Protein AF-A0A820GQ64-F1 (afdb_monomer_lite)

Organism: NCBI:txid433720

Foldseek 3Di:
DQALCRVCVVVLVVLVVPVVFPLLSVLLVQQLVVCRVVVDDDPFLSVLSSLVCVVPDDGDDDPLVVQLSVQLVVVLVVVDPDDRDSVSRGDDPVSSVVSNVVSCVVVVNPNPDCSCVSNCVSVVSD

pLDDT: mean 82.07, std 11.3, range [52.88, 95.44]

Radius of gyration: 14.84 Å; chains: 1; bounding box: 33×30×39 Å

Structure (mmCIF, N/CA/C/O backbone):
data_AF-A0A820GQ64-F1
#
_entry.id   AF-A0A820GQ64-F1
#
loop_
_atom_site.group_PDB
_atom_site.id
_atom_site.type_symbol
_atom_site.label_atom_id
_atom_site.label_alt_id
_atom_site.label_comp_id
_atom_site.label_asym_id
_atom_site.label_entity_id
_atom_site.label_seq_id
_atom_site.pdbx_PDB_ins_code
_atom_site.Cartn_x
_atom_site.Cartn_y
_atom_site.Cartn_z
_atom_site.occupancy
_atom_site.B_iso_or_equiv
_atom_site.auth_seq_id
_atom_site.auth_comp_id
_atom_site.auth_asym_id
_atom_site.auth_atom_id
_atom_site.pdbx_PDB_model_num
ATOM 1 N N . MET A 1 1 ? 14.503 -17.617 -16.365 1.00 55.34 1 MET A N 1
ATOM 2 C CA . MET A 1 1 ? 13.326 -16.792 -16.022 1.00 55.34 1 MET A CA 1
ATOM 3 C C . MET A 1 1 ? 13.846 -15.590 -15.247 1.00 55.34 1 MET A C 1
ATOM 5 O O . MET A 1 1 ? 14.625 -15.799 -14.327 1.00 55.34 1 MET A O 1
ATOM 9 N N . VAL A 1 2 ? 13.554 -14.362 -15.678 1.00 59.88 2 VAL A N 1
ATOM 10 C CA . VAL A 1 2 ? 14.014 -13.142 -14.984 1.00 59.88 2 VAL A CA 1
ATOM 11 C C . VAL A 1 2 ? 13.094 -12.910 -13.783 1.00 59.88 2 VAL A C 1
ATOM 13 O O . VAL A 1 2 ? 11.879 -12.998 -13.944 1.00 59.88 2 VAL A O 1
ATOM 16 N N . SER A 1 3 ? 13.644 -12.661 -12.591 1.00 66.50 3 SER A N 1
ATOM 17 C CA . SER A 1 3 ? 12.834 -12.419 -11.388 1.00 66.50 3 SER A CA 1
ATOM 18 C C . SER A 1 3 ? 12.029 -11.118 -11.511 1.00 66.50 3 SER A C 1
ATOM 20 O O . SER A 1 3 ? 12.460 -10.183 -12.190 1.00 66.50 3 SER A O 1
ATOM 22 N N . ILE A 1 4 ? 10.881 -11.023 -10.828 1.00 62.47 4 ILE A N 1
ATOM 23 C CA . ILE A 1 4 ? 10.076 -9.785 -10.785 1.00 62.47 4 ILE A CA 1
ATOM 24 C C . ILE A 1 4 ? 10.938 -8.617 -10.287 1.00 62.47 4 ILE A C 1
ATOM 26 O O . ILE A 1 4 ? 10.907 -7.549 -10.882 1.00 62.47 4 ILE A O 1
ATOM 30 N N . HIS A 1 5 ? 11.814 -8.836 -9.299 1.00 60.91 5 HIS A N 1
ATOM 31 C CA . HIS A 1 5 ? 12.754 -7.810 -8.834 1.00 60.91 5 HIS A CA 1
ATOM 32 C C . HIS A 1 5 ? 13.649 -7.277 -9.965 1.00 60.91 5 HIS A C 1
ATOM 34 O O . HIS A 1 5 ? 13.846 -6.070 -10.081 1.00 60.91 5 HIS A O 1
ATOM 40 N N . ALA A 1 6 ? 14.189 -8.154 -10.815 1.00 66.88 6 ALA A N 1
ATOM 41 C CA . ALA A 1 6 ? 15.023 -7.741 -11.940 1.00 66.88 6 ALA A CA 1
ATOM 42 C C . ALA A 1 6 ? 14.213 -7.013 -13.030 1.00 66.88 6 ALA A C 1
ATOM 44 O O . ALA A 1 6 ? 14.703 -6.032 -13.577 1.00 66.88 6 ALA A O 1
ATOM 45 N N . ARG A 1 7 ? 12.958 -7.419 -13.291 1.00 65.88 7 ARG A N 1
ATOM 46 C CA . ARG A 1 7 ? 12.037 -6.703 -14.204 1.00 65.88 7 ARG A CA 1
ATOM 47 C C . ARG A 1 7 ? 11.644 -5.325 -13.667 1.00 65.88 7 ARG A C 1
ATOM 49 O O . ARG A 1 7 ? 11.519 -4.377 -14.435 1.00 65.88 7 ARG A O 1
ATOM 56 N N . CYS A 1 8 ? 11.445 -5.216 -12.357 1.00 66.69 8 CYS A N 1
ATOM 57 C CA . CYS A 1 8 ? 11.041 -3.975 -11.715 1.00 66.69 8 CYS A CA 1
ATOM 58 C C . CYS A 1 8 ? 12.203 -2.993 -11.533 1.00 66.69 8 CYS A C 1
ATOM 60 O O . CYS A 1 8 ? 11.938 -1.803 -11.422 1.00 66.69 8 CYS A O 1
ATOM 62 N N . ASN A 1 9 ? 13.463 -3.442 -11.507 1.00 71.50 9 ASN A N 1
ATOM 63 C CA . ASN A 1 9 ? 14.600 -2.595 -11.130 1.00 71.50 9 ASN A CA 1
ATOM 64 C C . ASN A 1 9 ? 14.757 -1.359 -12.037 1.00 71.50 9 ASN A C 1
ATOM 66 O O . ASN A 1 9 ? 14.848 -0.235 -11.547 1.00 71.50 9 ASN A O 1
ATOM 70 N N . ASP A 1 10 ? 14.689 -1.546 -13.356 1.00 72.50 10 ASP A N 1
ATOM 71 C CA . ASP A 1 10 ? 14.809 -0.436 -14.312 1.00 72.50 10 ASP A CA 1
ATOM 72 C C . ASP A 1 10 ? 13.556 0.455 -14.318 1.00 72.50 10 ASP A C 1
ATOM 74 O O . ASP A 1 10 ? 13.642 1.677 -14.461 1.00 72.50 10 ASP A O 1
ATOM 78 N N . VAL A 1 11 ? 12.381 -0.139 -14.084 1.00 74.50 11 VAL A N 1
ATOM 79 C CA . VAL A 1 11 ? 11.110 0.594 -13.971 1.00 74.50 11 VAL A CA 1
ATOM 80 C C . VAL A 1 11 ? 11.080 1.444 -12.700 1.00 74.50 11 VAL A C 1
ATOM 82 O O . VAL A 1 11 ? 10.616 2.581 -12.744 1.00 74.50 11 VAL A O 1
ATOM 85 N N . PHE A 1 12 ? 11.631 0.950 -11.588 1.00 75.44 12 PHE A N 1
ATOM 86 C CA . PHE A 1 12 ? 11.798 1.709 -10.350 1.00 75.44 12 PHE A CA 1
ATOM 87 C C . PHE A 1 12 ? 12.709 2.914 -10.546 1.00 75.44 12 PHE A C 1
ATOM 89 O O . PHE A 1 12 ? 12.382 3.983 -10.043 1.00 75.44 12 PHE A O 1
ATOM 96 N N . ILE A 1 13 ? 13.811 2.773 -11.289 1.00 72.62 13 ILE A N 1
ATOM 97 C CA . ILE A 1 13 ? 14.711 3.893 -11.597 1.00 72.62 13 ILE A CA 1
ATOM 98 C C . ILE A 1 13 ? 13.975 4.949 -12.429 1.00 72.62 13 ILE A C 1
ATOM 100 O O . ILE A 1 13 ? 13.966 6.122 -12.058 1.00 72.62 13 ILE A O 1
ATOM 104 N N . GLY A 1 14 ? 13.306 4.541 -13.513 1.00 74.19 14 GLY A N 1
ATOM 105 C CA . GLY A 1 14 ? 12.528 5.460 -14.349 1.00 74.19 14 GLY A CA 1
ATOM 106 C C . GLY A 1 14 ? 11.412 6.159 -13.569 1.00 74.19 14 GLY A C 1
ATOM 107 O O . GLY A 1 14 ? 11.238 7.373 -13.680 1.00 74.19 14 GLY A O 1
ATOM 108 N N . HIS A 1 15 ? 10.702 5.415 -12.719 1.00 74.38 15 HIS A N 1
ATOM 109 C CA . HIS A 1 15 ? 9.673 5.964 -11.846 1.00 74.38 15 HIS A C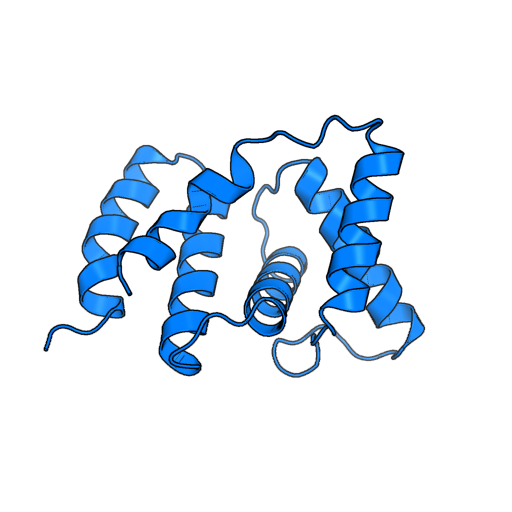A 1
ATOM 110 C C . HIS A 1 15 ? 10.259 6.924 -10.808 1.00 74.38 15 HIS A C 1
ATOM 112 O O . HIS A 1 15 ? 9.736 8.017 -10.653 1.00 74.38 15 HIS A O 1
ATOM 118 N N . ALA A 1 16 ? 11.359 6.575 -10.139 1.00 73.25 16 ALA A N 1
ATOM 119 C CA . ALA A 1 16 ? 11.999 7.429 -9.141 1.00 73.25 16 ALA A CA 1
ATOM 120 C C . ALA A 1 16 ? 12.476 8.761 -9.740 1.00 73.25 16 ALA A C 1
ATOM 122 O O . ALA A 1 16 ? 12.295 9.809 -9.122 1.00 73.25 16 ALA A O 1
ATOM 123 N N . ILE A 1 17 ? 13.030 8.729 -10.958 1.00 75.88 17 ILE A N 1
ATOM 124 C CA . ILE A 1 17 ? 13.446 9.930 -11.696 1.00 75.88 17 ILE A CA 1
ATOM 125 C C . ILE A 1 17 ? 12.231 10.791 -12.066 1.00 75.88 17 ILE A C 1
ATOM 127 O O . ILE A 1 17 ? 12.265 12.004 -11.878 1.00 75.88 17 ILE A O 1
ATOM 131 N N . ALA A 1 18 ? 11.161 10.178 -12.580 1.00 69.31 18 ALA A N 1
ATOM 132 C CA . ALA A 1 18 ? 9.971 10.897 -13.037 1.00 69.31 18 ALA A CA 1
ATOM 133 C C . ALA A 1 18 ? 9.078 11.396 -11.893 1.00 69.31 18 ALA A C 1
ATOM 135 O O . ALA A 1 18 ? 8.360 12.381 -12.043 1.00 69.31 18 ALA A O 1
ATOM 136 N N . SER A 1 19 ? 9.076 10.684 -10.768 1.00 65.94 19 SER A N 1
ATOM 137 C CA . SER A 1 19 ? 8.062 10.843 -9.737 1.00 65.94 19 SER A CA 1
ATOM 138 C C . SER A 1 19 ? 8.193 12.171 -9.003 1.00 65.94 19 SER A C 1
ATOM 140 O O . SER A 1 19 ? 7.173 12.733 -8.619 1.00 65.94 19 SER A O 1
ATOM 142 N N . HIS A 1 20 ? 9.407 12.673 -8.744 1.00 65.56 20 HIS A N 1
ATOM 143 C CA . HIS A 1 20 ? 9.685 13.736 -7.754 1.00 65.56 20 HIS A CA 1
ATOM 144 C C . HIS A 1 20 ? 9.096 13.488 -6.337 1.00 65.56 20 HIS A C 1
ATOM 146 O O . HIS A 1 20 ? 9.475 14.171 -5.391 1.00 65.56 20 HIS A O 1
ATOM 152 N N . PHE A 1 21 ? 8.220 12.491 -6.175 1.00 65.25 21 PHE A N 1
ATOM 153 C CA . PHE A 1 21 ? 7.602 11.995 -4.963 1.00 65.25 21 PHE A CA 1
ATOM 154 C C . PHE A 1 21 ? 8.316 10.717 -4.529 1.00 65.25 21 PHE A C 1
ATOM 156 O O . PHE A 1 21 ? 8.281 9.675 -5.195 1.00 65.25 21 PHE A O 1
ATOM 163 N N . ASP A 1 22 ? 8.931 10.800 -3.358 1.00 77.56 22 ASP A N 1
ATOM 164 C CA . ASP A 1 22 ? 9.569 9.686 -2.662 1.00 77.56 22 ASP A CA 1
ATOM 165 C C . ASP A 1 22 ? 8.573 8.573 -2.285 1.00 77.56 22 ASP A C 1
ATOM 167 O O . ASP A 1 22 ? 8.929 7.398 -2.181 1.00 77.56 22 ASP A O 1
ATOM 171 N N . THR A 1 23 ? 7.311 8.946 -2.094 1.00 85.94 23 THR A N 1
ATOM 172 C CA . THR A 1 23 ? 6.289 8.105 -1.485 1.00 85.94 23 THR A CA 1
ATOM 173 C C . THR A 1 23 ? 5.745 7.069 -2.461 1.00 85.94 23 THR A C 1
ATOM 175 O O . THR A 1 23 ? 5.623 5.901 -2.099 1.00 85.94 23 THR A O 1
ATOM 178 N N . SER A 1 24 ? 5.461 7.437 -3.713 1.00 86.94 24 SER A N 1
ATOM 179 C CA . SER A 1 24 ? 4.986 6.482 -4.729 1.00 86.94 24 SER A CA 1
ATOM 180 C C . SER A 1 24 ? 6.030 5.413 -5.040 1.00 86.94 24 SER A C 1
ATOM 182 O O . SER A 1 24 ? 5.683 4.236 -5.097 1.00 86.94 24 SER A O 1
ATOM 184 N N . THR A 1 25 ? 7.305 5.802 -5.146 1.00 86.56 25 THR A N 1
ATOM 185 C CA . THR A 1 25 ? 8.419 4.871 -5.367 1.00 86.56 25 THR A CA 1
ATOM 186 C C . THR A 1 25 ? 8.512 3.854 -4.235 1.00 86.56 25 THR A C 1
ATOM 188 O O . THR A 1 25 ? 8.561 2.654 -4.490 1.00 86.56 25 THR A O 1
ATOM 191 N N . GLN A 1 26 ? 8.465 4.307 -2.981 1.00 88.25 26 GLN A N 1
ATOM 192 C CA . GLN A 1 26 ? 8.551 3.408 -1.828 1.00 88.25 26 GLN A CA 1
ATOM 193 C C . GLN A 1 26 ? 7.322 2.505 -1.694 1.00 88.25 26 GLN A C 1
ATOM 195 O O . GLN A 1 26 ? 7.452 1.318 -1.413 1.00 88.25 26 GLN A O 1
ATOM 200 N N . LEU A 1 27 ? 6.122 3.024 -1.958 1.00 91.19 27 LEU A N 1
ATOM 201 C CA . LEU A 1 27 ? 4.906 2.209 -1.965 1.00 91.19 27 LEU A CA 1
ATOM 202 C C . LEU A 1 27 ? 4.906 1.180 -3.106 1.00 91.19 27 LEU A C 1
ATOM 204 O O . LEU A 1 27 ? 4.390 0.075 -2.946 1.00 91.19 27 LEU A O 1
ATOM 208 N N . ALA A 1 28 ? 5.495 1.504 -4.253 1.00 90.56 28 ALA A N 1
ATOM 209 C CA . ALA A 1 28 ? 5.677 0.534 -5.322 1.00 90.56 28 ALA A CA 1
ATOM 210 C C . ALA A 1 28 ? 6.714 -0.541 -4.942 1.00 90.56 28 ALA A C 1
ATOM 212 O O . ALA A 1 28 ? 6.523 -1.711 -5.267 1.00 90.56 28 ALA A O 1
ATOM 213 N N . GLN A 1 29 ? 7.778 -0.181 -4.212 1.00 88.75 29 GLN A N 1
ATOM 214 C CA . GLN A 1 29 ? 8.763 -1.146 -3.703 1.00 88.75 29 GLN A CA 1
ATOM 215 C C . GLN A 1 29 ? 8.115 -2.140 -2.737 1.00 88.75 29 GLN A C 1
ATOM 217 O O . GLN A 1 29 ? 8.221 -3.344 -2.944 1.00 88.75 29 GLN A O 1
ATOM 222 N N . GLU A 1 30 ? 7.356 -1.649 -1.757 1.00 91.25 30 GLU A N 1
ATOM 223 C CA . GLU A 1 30 ? 6.624 -2.499 -0.809 1.00 91.25 30 GLU A CA 1
ATOM 224 C C . GLU A 1 30 ? 5.601 -3.414 -1.504 1.00 91.25 30 GLU A C 1
ATOM 226 O O . GLU A 1 30 ? 5.446 -4.576 -1.128 1.00 91.25 30 GLU A O 1
ATOM 231 N N . LEU A 1 31 ? 4.932 -2.923 -2.556 1.00 92.75 31 LEU A N 1
ATOM 232 C CA . LEU A 1 31 ? 4.047 -3.746 -3.385 1.00 92.75 31 LEU A CA 1
ATOM 233 C C . LEU A 1 31 ? 4.817 -4.866 -4.087 1.00 92.75 31 LEU A C 1
ATOM 235 O O . LEU A 1 31 ? 4.398 -6.020 -4.045 1.00 92.75 31 LEU A O 1
ATOM 239 N N . SER A 1 32 ? 5.949 -4.538 -4.711 1.00 91.19 32 SER A N 1
ATOM 240 C CA . SER A 1 32 ? 6.789 -5.531 -5.380 1.00 91.19 32 SER A CA 1
ATOM 241 C C . SER A 1 32 ? 7.327 -6.573 -4.399 1.00 91.19 32 SER A C 1
ATOM 243 O O . SER A 1 32 ? 7.362 -7.749 -4.748 1.00 91.19 32 SER A O 1
ATOM 245 N N . GLU A 1 33 ? 7.728 -6.174 -3.189 1.00 90.31 33 GLU A N 1
ATOM 246 C CA . GLU A 1 33 ? 8.167 -7.106 -2.144 1.00 90.31 33 GLU A CA 1
ATOM 247 C C . GLU A 1 33 ? 7.044 -8.054 -1.712 1.00 90.31 33 GLU A C 1
ATOM 249 O O . GLU A 1 33 ? 7.290 -9.241 -1.512 1.00 90.31 33 GLU A O 1
ATOM 254 N N . SER A 1 34 ? 5.813 -7.554 -1.574 1.00 91.38 34 SER A N 1
ATOM 255 C CA . SER A 1 34 ? 4.658 -8.390 -1.232 1.00 91.38 34 SER A CA 1
ATOM 256 C C . SER A 1 34 ? 4.390 -9.447 -2.307 1.00 91.38 34 SER A C 1
ATOM 258 O O . SER A 1 34 ? 4.317 -10.638 -2.002 1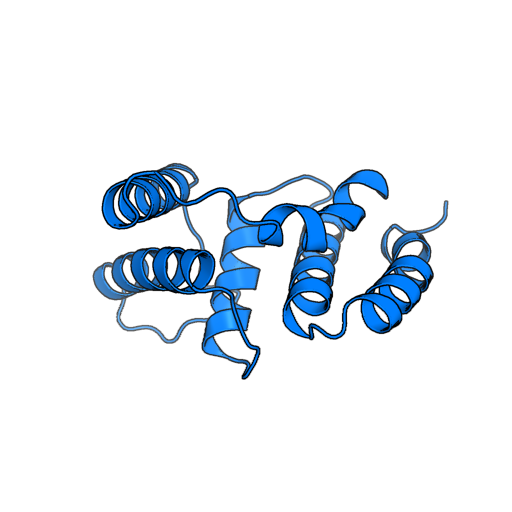.00 91.38 34 SER A O 1
ATOM 260 N N . LEU A 1 35 ? 4.341 -9.023 -3.575 1.00 91.19 35 LEU A N 1
ATOM 261 C CA . LEU A 1 35 ? 4.097 -9.904 -4.722 1.00 91.19 35 LEU A CA 1
ATOM 262 C C . LEU A 1 35 ? 5.191 -10.968 -4.873 1.00 91.19 35 LEU A C 1
ATOM 264 O O . LEU A 1 35 ? 4.891 -12.118 -5.172 1.00 91.19 35 LEU A O 1
ATOM 268 N N . LEU A 1 36 ? 6.451 -10.595 -4.634 1.00 88.75 36 LEU A N 1
ATOM 269 C CA . LEU A 1 36 ? 7.588 -11.516 -4.654 1.00 88.75 36 LEU A CA 1
ATOM 270 C C . LEU A 1 36 ? 7.534 -12.542 -3.520 1.00 88.75 36 LEU A C 1
ATOM 272 O O . LEU A 1 36 ? 7.779 -13.718 -3.758 1.00 88.75 36 LEU A O 1
ATOM 276 N N . ASN A 1 37 ? 7.237 -12.103 -2.296 1.00 89.69 37 ASN A N 1
ATOM 277 C CA . ASN A 1 37 ? 7.280 -12.974 -1.121 1.00 89.69 37 ASN A CA 1
ATOM 278 C C . ASN A 1 37 ? 6.099 -13.946 -1.057 1.00 89.69 37 ASN A C 1
ATOM 280 O O . ASN A 1 37 ? 6.239 -15.034 -0.506 1.00 89.69 37 ASN A O 1
ATOM 284 N N . LEU A 1 38 ? 4.932 -13.532 -1.554 1.00 89.69 38 LEU A N 1
ATOM 285 C CA . LEU A 1 38 ? 3.695 -14.310 -1.465 1.00 89.69 38 LEU A CA 1
ATOM 286 C C . LEU A 1 38 ? 3.306 -14.982 -2.7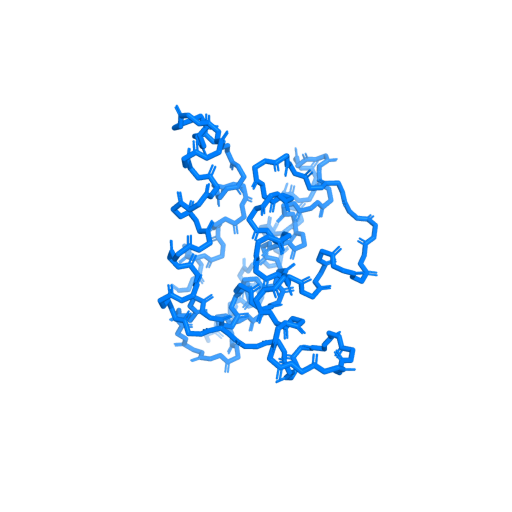82 1.00 89.69 38 LEU A C 1
ATOM 288 O O . LEU A 1 38 ? 2.306 -15.698 -2.811 1.00 89.69 38 LEU A O 1
ATOM 292 N N . GLU A 1 39 ? 4.039 -14.704 -3.865 1.00 90.06 39 GLU A N 1
ATOM 293 C CA . GLU A 1 39 ? 3.768 -15.182 -5.230 1.00 90.06 39 GLU A CA 1
ATOM 294 C C . GLU A 1 39 ? 2.308 -14.951 -5.676 1.00 90.06 39 GLU A C 1
ATOM 296 O O . GLU A 1 39 ? 1.757 -15.662 -6.515 1.00 90.06 39 GLU A O 1
ATOM 301 N N . SER A 1 40 ? 1.643 -13.960 -5.077 1.00 90.56 40 SER A N 1
ATOM 302 C CA . SER A 1 40 ? 0.222 -13.674 -5.254 1.00 90.56 40 SER A CA 1
ATOM 303 C C . SER A 1 40 ? -0.120 -12.269 -4.757 1.00 90.56 40 SER A C 1
ATOM 305 O O . SER A 1 40 ? 0.595 -11.678 -3.945 1.00 90.56 40 SER A O 1
ATOM 307 N N . PHE A 1 41 ? -1.234 -11.716 -5.244 1.00 91.19 41 PHE A N 1
ATOM 308 C CA . PHE A 1 41 ? -1.757 -10.456 -4.725 1.00 91.19 41 PHE A CA 1
ATOM 309 C C . PHE A 1 41 ? -2.390 -10.672 -3.347 1.00 91.19 41 PHE A C 1
ATOM 311 O O . PHE A 1 41 ? -3.342 -11.440 -3.209 1.00 91.19 41 PHE A O 1
ATOM 318 N N . ASN A 1 42 ? -1.903 -9.946 -2.341 1.00 90.56 42 ASN A N 1
ATOM 319 C CA . ASN A 1 42 ? -2.433 -9.995 -0.985 1.00 90.56 42 ASN A CA 1
ATOM 320 C C . ASN A 1 42 ? -2.645 -8.573 -0.448 1.00 90.56 42 ASN A C 1
ATOM 322 O O . ASN A 1 42 ? -1.710 -7.920 0.016 1.00 90.56 42 ASN A O 1
ATOM 326 N N . GLY A 1 43 ? -3.889 -8.088 -0.523 1.00 88.81 43 GLY A N 1
ATOM 327 C CA . GLY A 1 43 ? -4.250 -6.730 -0.103 1.00 88.81 43 GLY A CA 1
ATOM 328 C C . GLY A 1 43 ? -3.898 -6.442 1.357 1.00 88.81 43 GLY A C 1
ATOM 329 O O . GLY A 1 43 ? -3.417 -5.353 1.663 1.00 88.81 43 GLY A O 1
ATOM 330 N N . SER A 1 44 ? -4.055 -7.435 2.234 1.00 88.31 44 SER A N 1
ATOM 331 C CA . SER A 1 44 ? -3.694 -7.344 3.647 1.00 88.31 44 SER A CA 1
ATOM 332 C C . SER A 1 44 ? -2.201 -7.103 3.852 1.00 88.31 44 SER A C 1
ATOM 334 O O . SER A 1 44 ? -1.837 -6.140 4.517 1.00 88.31 44 SER A O 1
ATOM 336 N N . ASP A 1 45 ? -1.334 -7.921 3.250 1.00 88.88 45 ASP A N 1
ATOM 337 C CA . ASP A 1 45 ? 0.125 -7.778 3.367 1.00 88.88 45 ASP A CA 1
ATOM 338 C C . ASP A 1 45 ? 0.619 -6.441 2.789 1.00 88.88 45 ASP A C 1
ATOM 340 O O . ASP A 1 45 ? 1.401 -5.729 3.422 1.00 88.88 45 ASP A O 1
ATOM 344 N N . ILE A 1 46 ? 0.097 -6.050 1.621 1.00 91.44 46 ILE A N 1
ATOM 345 C CA . ILE A 1 46 ? 0.414 -4.767 0.977 1.00 91.44 46 ILE A CA 1
ATOM 346 C C . ILE A 1 46 ? 0.026 -3.598 1.891 1.00 91.44 46 ILE A C 1
ATOM 348 O O . ILE A 1 46 ? 0.824 -2.688 2.129 1.00 91.44 46 ILE A O 1
ATOM 352 N N . MET A 1 47 ? -1.195 -3.619 2.428 1.00 90.62 47 MET A N 1
ATOM 353 C CA . MET A 1 47 ? -1.722 -2.544 3.266 1.00 90.62 47 MET A CA 1
ATOM 354 C C . MET A 1 47 ? -0.959 -2.432 4.592 1.00 90.62 47 MET A C 1
ATOM 356 O O . MET A 1 47 ? -0.649 -1.330 5.050 1.00 90.62 47 MET A O 1
ATOM 360 N N . SER A 1 48 ? -0.563 -3.564 5.165 1.00 87.81 48 SER A N 1
ATOM 361 C CA . SER A 1 48 ? 0.295 -3.633 6.345 1.00 87.81 48 SER A CA 1
ATOM 362 C C . SER A 1 48 ? 1.662 -2.990 6.140 1.00 87.81 48 SER A C 1
ATOM 364 O O . SER A 1 48 ? 2.092 -2.166 6.952 1.00 87.81 48 SER A O 1
ATOM 366 N N . ARG A 1 49 ? 2.333 -3.317 5.029 1.00 89.81 49 ARG A N 1
ATOM 367 C CA . ARG A 1 49 ? 3.622 -2.720 4.649 1.00 89.81 49 ARG A CA 1
ATOM 368 C C . ARG A 1 49 ? 3.514 -1.214 4.473 1.00 89.81 49 ARG A C 1
ATOM 370 O O . ARG A 1 49 ? 4.358 -0.461 4.955 1.00 89.81 49 ARG A O 1
ATOM 377 N N . TYR A 1 50 ? 2.443 -0.766 3.827 1.00 91.19 50 TYR A N 1
ATOM 378 C CA . TYR A 1 50 ? 2.184 0.651 3.612 1.00 91.19 50 TYR A CA 1
ATOM 379 C C . TYR A 1 50 ? 1.951 1.413 4.914 1.00 91.19 50 TYR A C 1
ATOM 381 O O . TYR A 1 50 ? 2.476 2.515 5.077 1.00 91.19 50 TYR A O 1
ATOM 389 N N . LEU A 1 51 ? 1.194 0.831 5.847 1.00 88.69 51 LEU A N 1
ATOM 390 C CA . LEU A 1 51 ? 0.962 1.448 7.147 1.00 88.69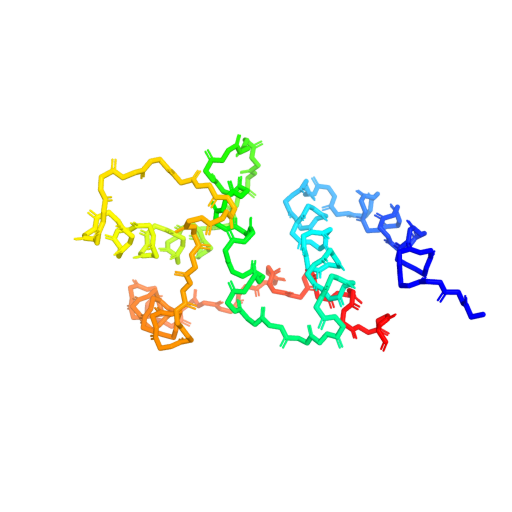 51 LEU A CA 1
ATOM 391 C C . LEU A 1 51 ? 2.246 1.491 7.986 1.00 88.69 51 LEU A C 1
ATOM 393 O O . LEU A 1 51 ? 2.529 2.498 8.633 1.00 88.69 51 LEU A O 1
ATOM 397 N N . TYR A 1 52 ? 3.063 0.436 7.935 1.00 86.81 52 TYR A N 1
ATOM 398 C CA . TYR A 1 52 ? 4.381 0.440 8.567 1.00 86.81 52 TYR A CA 1
ATOM 399 C C . TYR A 1 52 ? 5.270 1.558 8.004 1.00 86.81 52 TYR A C 1
ATOM 401 O O . TYR A 1 52 ? 5.875 2.311 8.771 1.00 86.81 52 TYR A O 1
ATOM 409 N N . LEU A 1 53 ? 5.305 1.726 6.678 1.00 87.94 53 LEU A N 1
ATOM 410 C CA . LEU A 1 53 ? 6.044 2.805 6.020 1.00 87.94 53 LEU A CA 1
ATOM 411 C C . LEU A 1 53 ? 5.550 4.188 6.472 1.00 87.94 53 LEU A C 1
ATOM 413 O O . LEU A 1 53 ? 6.364 5.044 6.810 1.00 87.94 53 LEU A O 1
ATOM 417 N N . TYR A 1 54 ? 4.230 4.383 6.537 1.00 87.81 54 TYR A N 1
ATOM 418 C CA . TYR A 1 54 ? 3.609 5.618 7.022 1.00 87.81 54 TYR A CA 1
ATOM 419 C C . TYR A 1 54 ? 4.023 5.985 8.449 1.00 87.81 54 TYR A C 1
ATOM 421 O O . TYR A 1 54 ? 4.201 7.161 8.761 1.00 87.81 54 TYR A O 1
ATOM 429 N N . HIS A 1 55 ? 4.200 4.990 9.318 1.00 82.62 55 HIS A N 1
ATOM 430 C CA . HIS A 1 55 ? 4.582 5.226 10.708 1.00 82.62 55 HIS A CA 1
ATOM 431 C C . HIS A 1 55 ? 6.076 5.386 10.937 1.00 82.62 55 HIS A C 1
ATOM 433 O O . HIS A 1 55 ? 6.472 6.079 11.873 1.00 82.62 55 HIS A O 1
ATOM 439 N N . THR A 1 56 ? 6.903 4.732 10.128 1.00 79.00 56 THR A N 1
ATOM 440 C CA . THR A 1 56 ? 8.346 4.656 10.384 1.00 79.00 56 THR A CA 1
ATOM 441 C C . THR A 1 56 ? 9.162 5.630 9.555 1.00 79.00 56 THR A C 1
ATOM 443 O O . THR A 1 56 ? 10.272 5.980 9.959 1.00 79.00 56 THR A O 1
ATOM 446 N N . LYS A 1 57 ? 8.638 6.107 8.421 1.00 74.88 57 LYS A N 1
ATOM 447 C CA . LYS A 1 57 ? 9.371 7.005 7.532 1.00 74.88 57 LYS A CA 1
ATOM 448 C C . LYS A 1 57 ? 8.724 8.375 7.398 1.00 74.88 57 LYS A C 1
ATOM 450 O O . LYS A 1 57 ? 7.509 8.534 7.390 1.00 74.88 57 LYS A O 1
ATOM 455 N N . ARG A 1 58 ? 9.585 9.382 7.235 1.00 64.81 58 ARG A N 1
ATOM 456 C CA . ARG A 1 58 ? 9.199 10.745 6.857 1.00 64.81 58 ARG A CA 1
ATOM 457 C C . ARG A 1 58 ? 9.065 10.812 5.338 1.00 64.81 58 ARG A C 1
ATOM 459 O O . ARG A 1 58 ? 9.996 11.239 4.668 1.00 64.81 58 ARG A O 1
ATOM 466 N N . CYS A 1 59 ? 7.941 10.340 4.820 1.00 73.25 59 CYS A N 1
ATOM 467 C CA . CYS A 1 59 ? 7.571 10.489 3.413 1.00 73.25 59 CYS A CA 1
ATOM 468 C C . CYS A 1 59 ? 6.284 11.309 3.342 1.00 73.25 59 CYS A C 1
ATOM 470 O O . CYS A 1 59 ? 5.456 11.223 4.257 1.00 73.25 59 CYS A O 1
ATOM 472 N N . ASP A 1 60 ? 6.116 12.132 2.307 1.00 83.44 60 ASP A N 1
ATOM 473 C CA . ASP A 1 60 ? 4.915 12.961 2.203 1.00 83.44 60 ASP A CA 1
ATOM 474 C C . ASP A 1 60 ? 3.769 12.214 1.517 1.00 83.44 60 ASP A C 1
ATOM 476 O O . ASP A 1 60 ? 3.691 12.067 0.296 1.00 83.44 60 ASP A O 1
ATOM 480 N N . PHE A 1 61 ? 2.851 11.728 2.344 1.00 87.31 61 PHE A N 1
ATOM 481 C CA . PHE A 1 61 ? 1.648 11.053 1.889 1.00 87.31 61 PHE A CA 1
ATOM 482 C C . PHE A 1 61 ? 0.549 12.054 1.512 1.00 87.31 61 PHE A C 1
ATOM 484 O O . PHE A 1 61 ? 0.321 13.045 2.203 1.00 87.31 61 PHE A O 1
ATOM 491 N N . GLY A 1 62 ? -0.205 11.761 0.453 1.00 87.50 62 GLY A N 1
ATOM 492 C CA . GLY A 1 62 ? -1.402 12.536 0.116 1.00 87.50 62 GLY A CA 1
ATOM 493 C C . GLY A 1 62 ? -2.470 12.461 1.216 1.00 87.50 62 GLY A C 1
ATOM 494 O O . GLY A 1 62 ? -2.576 11.453 1.917 1.00 87.50 62 GLY A O 1
ATOM 495 N N . GLU A 1 63 ? -3.288 13.508 1.337 1.00 89.06 63 GLU A N 1
ATOM 496 C CA . GLU A 1 63 ? -4.264 13.676 2.427 1.00 89.06 63 GLU A CA 1
ATOM 497 C C . GLU A 1 63 ? -5.246 12.502 2.549 1.00 89.06 63 GLU A C 1
ATOM 499 O O . GLU A 1 63 ? -5.419 11.933 3.625 1.00 89.06 63 GLU A O 1
ATOM 504 N N . THR A 1 64 ? -5.815 12.047 1.430 1.00 92.25 64 THR A N 1
ATOM 505 C CA . THR A 1 64 ? -6.708 10.877 1.409 1.00 92.25 64 THR A CA 1
ATOM 506 C C . THR A 1 64 ? -6.041 9.645 2.016 1.00 92.25 64 THR A C 1
ATOM 508 O O . THR A 1 64 ? -6.653 8.921 2.798 1.00 92.25 64 THR A O 1
ATOM 511 N N . LEU A 1 65 ? -4.767 9.416 1.690 1.00 90.44 65 LEU A N 1
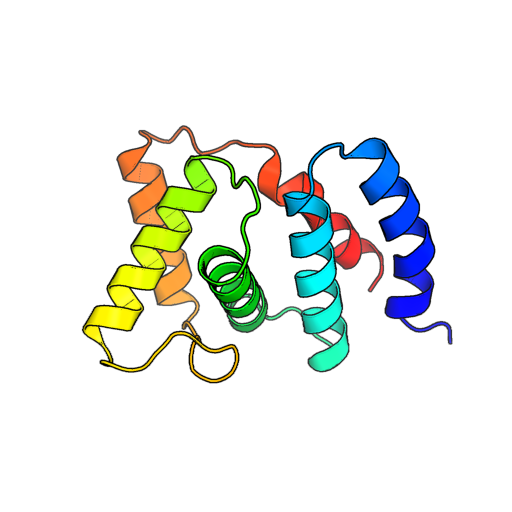ATOM 512 C CA . LEU A 1 65 ? -4.028 8.256 2.170 1.00 90.44 65 LEU A CA 1
ATOM 513 C C . LEU A 1 65 ? -3.703 8.378 3.665 1.00 90.44 65 LEU A C 1
ATOM 515 O O . LEU A 1 65 ? -3.846 7.399 4.394 1.00 90.44 65 LEU A O 1
ATOM 519 N N . LYS A 1 66 ? -3.346 9.585 4.128 1.00 91.31 66 LYS A N 1
ATOM 520 C CA . LYS A 1 66 ? -3.143 9.890 5.554 1.00 91.31 66 LYS A CA 1
ATOM 521 C C . LYS A 1 66 ? -4.392 9.537 6.370 1.00 91.31 66 LYS A C 1
ATOM 523 O O . LYS A 1 66 ? -4.275 8.874 7.397 1.00 91.31 66 LYS A O 1
ATOM 528 N N . ILE A 1 67 ? -5.585 9.889 5.884 1.00 93.56 67 ILE A N 1
ATOM 529 C CA . ILE A 1 67 ? -6.853 9.591 6.572 1.00 93.56 67 ILE A CA 1
ATOM 530 C C . ILE A 1 67 ? -7.138 8.084 6.615 1.00 93.56 67 ILE A C 1
ATOM 532 O O . ILE A 1 67 ? -7.490 7.569 7.676 1.00 93.56 67 ILE A O 1
ATOM 536 N N . VAL A 1 68 ? -6.954 7.358 5.501 1.00 92.94 68 VAL A N 1
ATOM 537 C CA . VAL A 1 68 ? -7.098 5.886 5.485 1.00 92.94 68 VAL A CA 1
ATOM 538 C C . VAL A 1 68 ? -6.174 5.249 6.519 1.00 92.94 68 VAL A C 1
ATOM 540 O O . VAL A 1 68 ? -6.607 4.412 7.307 1.00 92.94 68 VAL A O 1
ATOM 543 N N . TYR A 1 69 ? -4.906 5.652 6.530 1.00 90.94 69 TYR A N 1
ATOM 544 C CA . TYR A 1 69 ? -3.897 5.062 7.403 1.00 90.94 69 TYR A CA 1
ATOM 545 C C . TYR A 1 69 ? -4.157 5.387 8.871 1.00 90.94 69 TYR A C 1
ATOM 547 O O . TYR A 1 69 ? -4.008 4.509 9.717 1.00 90.94 69 TYR A O 1
ATOM 555 N N . GLN A 1 70 ? -4.639 6.593 9.175 1.00 89.38 70 GLN A N 1
ATOM 556 C CA . GLN A 1 70 ? -5.080 6.941 10.521 1.00 89.38 70 GLN A CA 1
ATOM 557 C C . GLN A 1 70 ? -6.279 6.089 10.966 1.00 89.38 70 GLN A C 1
ATOM 559 O O . GLN A 1 70 ? -6.236 5.520 12.053 1.00 89.38 70 GLN A O 1
ATOM 564 N N . ASN A 1 71 ? -7.299 5.914 10.114 1.00 90.31 71 ASN A N 1
ATOM 565 C CA . ASN A 1 71 ? -8.451 5.060 10.433 1.00 90.31 71 ASN A CA 1
ATOM 566 C C . ASN A 1 71 ? -8.019 3.604 10.705 1.00 90.31 71 ASN A C 1
ATOM 568 O O . ASN A 1 71 ? -8.534 2.969 11.621 1.00 90.31 71 ASN A O 1
ATOM 572 N N . LEU A 1 72 ? -7.065 3.073 9.932 1.00 88.50 72 LEU A N 1
ATOM 573 C CA . LEU A 1 72 ? -6.517 1.727 10.140 1.00 88.50 72 LEU A CA 1
ATOM 574 C C . LEU A 1 72 ? -5.695 1.622 11.427 1.00 88.50 72 LEU A C 1
ATOM 576 O O . LEU A 1 72 ? -5.833 0.652 12.171 1.00 88.50 72 LEU A O 1
ATOM 580 N N . LYS A 1 73 ? -4.866 2.628 11.714 1.00 83.75 73 LYS A N 1
ATOM 581 C CA . LYS A 1 73 ? -4.076 2.695 12.945 1.00 83.75 73 LYS A CA 1
ATOM 582 C C . LYS A 1 73 ? -4.966 2.670 14.184 1.00 83.75 73 LYS A C 1
ATOM 584 O O . LYS A 1 73 ? -4.673 1.937 15.126 1.00 83.75 73 LYS A O 1
ATOM 589 N N . ASP A 1 74 ? -6.054 3.436 14.175 1.00 83.69 74 ASP A N 1
ATOM 590 C CA . ASP A 1 74 ? -6.988 3.495 15.300 1.00 83.69 74 ASP A CA 1
ATOM 591 C C . ASP A 1 74 ? -7.605 2.113 15.572 1.00 83.69 74 ASP A C 1
ATOM 593 O O . ASP A 1 74 ? -7.756 1.720 16.725 1.00 83.69 74 ASP A O 1
ATOM 597 N N . LYS A 1 75 ? -7.865 1.318 14.525 1.00 77.44 75 LYS A N 1
ATOM 598 C CA . LYS A 1 75 ? -8.356 -0.065 14.653 1.00 77.44 75 LYS A CA 1
ATOM 599 C C . LYS A 1 75 ? -7.304 -1.027 15.231 1.00 77.44 75 LYS A C 1
ATOM 601 O O . LYS A 1 75 ? -7.683 -1.928 15.973 1.00 77.44 75 LYS A O 1
ATOM 606 N N . ILE A 1 76 ? -6.007 -0.830 14.955 1.00 70.25 76 ILE A N 1
ATOM 607 C CA . ILE A 1 76 ? -4.920 -1.598 15.605 1.00 70.25 76 ILE A CA 1
ATOM 608 C C . ILE A 1 76 ? -4.820 -1.244 17.089 1.00 70.25 76 ILE A C 1
ATOM 610 O O . ILE A 1 76 ? -4.755 -2.136 17.927 1.00 70.25 76 ILE A O 1
ATOM 614 N N . MET A 1 77 ? -4.824 0.048 17.427 1.00 60.31 77 MET A N 1
ATOM 615 C CA . MET A 1 77 ? -4.668 0.510 18.815 1.00 60.31 77 MET A CA 1
ATOM 616 C C . MET A 1 77 ? -5.853 0.130 19.710 1.00 60.31 77 MET A C 1
ATOM 618 O O . MET A 1 77 ? -5.690 0.014 20.921 1.00 60.31 77 MET A O 1
ATOM 622 N N . ILE A 1 78 ? -7.031 -0.097 19.122 1.00 55.84 78 ILE A N 1
ATOM 623 C CA . ILE A 1 78 ? -8.179 -0.689 19.821 1.00 55.84 78 ILE A CA 1
ATOM 624 C C . ILE A 1 78 ? -7.921 -2.167 20.173 1.00 55.84 78 ILE A C 1
ATOM 626 O O . ILE A 1 78 ? -8.453 -2.638 21.176 1.00 55.84 78 ILE A O 1
ATOM 630 N N . ASN A 1 79 ? -7.108 -2.885 19.388 1.00 56.25 79 ASN A N 1
ATOM 631 C CA . ASN A 1 79 ? -6.877 -4.322 19.547 1.00 56.25 79 ASN A CA 1
ATOM 632 C C . ASN A 1 79 ? -5.611 -4.695 20.336 1.00 56.25 79 ASN A C 1
ATOM 634 O O . ASN A 1 79 ? -5.636 -5.747 20.959 1.00 56.25 79 ASN A O 1
ATOM 638 N N . GLU A 1 80 ? -4.546 -3.884 20.387 1.00 52.88 80 GLU A N 1
ATOM 639 C CA . GLU A 1 80 ? -3.373 -4.171 21.237 1.00 52.88 80 GLU A CA 1
ATOM 640 C C . GLU A 1 80 ? -2.480 -2.941 21.497 1.00 52.88 80 GLU A C 1
ATOM 642 O O . GLU A 1 80 ? -2.318 -2.058 20.658 1.00 52.88 80 GLU A O 1
ATOM 647 N N . SER A 1 81 ? -1.830 -2.921 22.664 1.00 56.03 81 SER A N 1
ATOM 648 C CA . SER A 1 81 ? -0.857 -1.920 23.133 1.00 56.03 81 SER A CA 1
ATOM 649 C C . SER A 1 81 ? 0.570 -2.120 22.583 1.00 56.03 81 SER A C 1
ATOM 651 O O . SER A 1 81 ? 1.532 -1.580 23.136 1.00 56.03 81 SER A O 1
ATOM 653 N N . LEU A 1 82 ? 0.734 -2.893 21.502 1.00 55.34 82 LEU A N 1
ATOM 654 C CA . LEU A 1 82 ? 2.034 -3.189 20.893 1.00 55.34 82 LEU A CA 1
ATOM 655 C C . LEU A 1 82 ? 2.465 -2.125 19.863 1.00 55.34 82 LEU A C 1
ATOM 657 O O . LEU A 1 82 ? 1.632 -1.550 19.158 1.00 55.34 82 LEU A O 1
ATOM 661 N N . PRO A 1 83 ? 3.779 -1.863 19.733 1.00 64.94 83 PRO A N 1
ATOM 662 C CA . PRO A 1 83 ? 4.309 -1.004 18.681 1.00 64.94 83 PRO A CA 1
ATOM 663 C C . PRO A 1 83 ? 4.050 -1.604 17.289 1.00 64.94 83 PRO A C 1
ATOM 665 O O . PRO A 1 83 ? 4.149 -2.813 17.088 1.00 64.94 83 PRO A O 1
ATOM 668 N N . ILE A 1 84 ? 3.748 -0.744 16.312 1.00 68.38 84 ILE A N 1
ATOM 669 C CA . ILE A 1 84 ? 3.458 -1.150 14.928 1.00 68.38 84 ILE A CA 1
ATOM 670 C C . ILE A 1 84 ? 4.726 -1.733 14.286 1.00 68.38 84 ILE A C 1
ATOM 672 O O . ILE A 1 84 ? 5.710 -1.019 14.088 1.00 68.38 84 ILE A O 1
ATOM 676 N N . SER A 1 85 ? 4.683 -3.016 13.926 1.00 70.19 85 SER A N 1
ATOM 677 C CA . SER A 1 85 ? 5.738 -3.726 13.189 1.00 70.19 85 SER A CA 1
ATOM 678 C C . SER A 1 85 ? 5.169 -4.412 11.942 1.00 70.19 85 SER A C 1
ATOM 680 O O . SER A 1 85 ? 3.951 -4.544 11.811 1.00 70.19 85 SER A O 1
ATOM 682 N N . ARG A 1 86 ?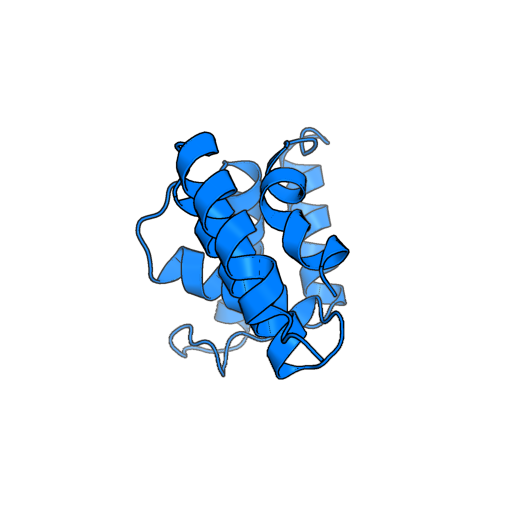 6.028 -4.854 11.011 1.00 67.94 86 ARG A N 1
ATOM 683 C CA . ARG A 1 86 ? 5.584 -5.576 9.800 1.00 67.94 86 ARG A CA 1
ATOM 684 C C . ARG A 1 86 ? 4.898 -6.908 10.140 1.00 67.94 86 ARG A C 1
ATOM 686 O O . ARG A 1 86 ? 4.042 -7.362 9.392 1.00 67.94 86 ARG A O 1
ATOM 693 N N . GLU A 1 87 ? 5.262 -7.519 11.261 1.00 69.81 87 GLU A N 1
ATOM 694 C CA . GLU A 1 87 ? 4.763 -8.819 11.717 1.00 69.81 87 GLU A CA 1
ATOM 695 C C . GLU A 1 87 ? 3.396 -8.704 12.401 1.00 69.81 87 GLU A C 1
ATOM 697 O O . GLU A 1 87 ? 2.551 -9.582 12.229 1.00 69.81 87 GLU A O 1
ATOM 702 N N . ASN A 1 88 ? 3.170 -7.602 13.122 1.00 70.62 88 ASN A N 1
ATOM 703 C CA . ASN A 1 88 ? 1.990 -7.412 13.973 1.00 70.62 88 ASN A CA 1
ATOM 704 C C . ASN A 1 88 ? 0.954 -6.458 13.364 1.00 70.62 88 ASN A C 1
ATOM 706 O O . ASN A 1 88 ? -0.165 -6.336 13.853 1.00 70.62 88 ASN A O 1
ATOM 710 N N . CYS A 1 89 ? 1.305 -5.778 12.276 1.00 73.75 89 CYS A N 1
ATOM 711 C CA . CYS A 1 89 ? 0.366 -5.026 11.467 1.00 73.75 89 CYS A CA 1
ATOM 712 C C . CYS A 1 89 ? -0.224 -5.992 10.438 1.00 73.75 89 CYS A C 1
ATOM 714 O O . CYS A 1 89 ? 0.389 -6.226 9.404 1.00 73.75 89 CYS A O 1
ATOM 716 N N . ARG A 1 90 ? -1.378 -6.605 10.704 1.00 75.31 90 ARG A N 1
ATOM 717 C CA . ARG A 1 90 ? -2.147 -7.369 9.706 1.00 75.31 90 ARG A CA 1
ATOM 718 C C . ARG A 1 90 ? -3.615 -7.000 9.806 1.00 75.31 90 ARG A C 1
ATOM 720 O O . ARG A 1 90 ? -4.152 -6.864 10.899 1.00 75.31 90 ARG A O 1
ATOM 727 N N . PHE A 1 91 ? -4.243 -6.837 8.650 1.00 78.56 91 PHE A N 1
ATOM 728 C CA . PHE A 1 91 ? -5.639 -6.441 8.545 1.00 78.56 91 PHE A CA 1
ATOM 729 C C . PHE A 1 91 ? -6.422 -7.471 7.763 1.00 78.56 91 PHE A C 1
ATOM 731 O O . PHE A 1 91 ? -6.028 -7.822 6.652 1.00 78.56 91 PHE A O 1
ATOM 738 N N . ASP A 1 92 ? -7.570 -7.880 8.283 1.00 84.25 92 ASP A N 1
ATOM 739 C CA . ASP A 1 92 ? -8.559 -8.544 7.447 1.00 84.25 92 ASP A CA 1
ATOM 740 C C . ASP A 1 92 ? -9.068 -7.576 6.378 1.00 84.25 92 ASP A C 1
ATOM 742 O O . ASP A 1 92 ? -9.211 -6.374 6.623 1.00 84.25 92 ASP A O 1
ATOM 746 N N . GLN A 1 93 ? -9.390 -8.108 5.197 1.00 85.38 93 GLN A N 1
ATOM 747 C CA . GLN A 1 93 ? -9.905 -7.313 4.080 1.00 85.38 93 GLN A CA 1
ATOM 748 C C . GLN A 1 93 ? -11.115 -6.457 4.495 1.00 85.38 93 GLN A C 1
ATOM 750 O O . GLN A 1 93 ? -11.202 -5.295 4.117 1.00 85.38 93 GLN A O 1
ATOM 755 N N . LEU A 1 94 ? -11.988 -6.985 5.360 1.00 88.88 94 LEU A N 1
ATOM 756 C CA . LEU A 1 94 ? -13.147 -6.259 5.892 1.00 88.88 94 LEU A CA 1
ATOM 757 C C . LEU A 1 94 ? -12.763 -4.983 6.659 1.00 88.88 94 LEU A C 1
ATOM 759 O O . LEU A 1 94 ? -13.456 -3.974 6.547 1.00 88.88 94 LEU A O 1
ATOM 763 N N . ILE A 1 95 ? -11.661 -5.007 7.416 1.00 88.75 95 ILE A N 1
ATOM 764 C CA . ILE A 1 95 ? -11.170 -3.836 8.161 1.00 88.75 95 ILE A CA 1
ATOM 765 C C . ILE A 1 95 ? -10.628 -2.787 7.185 1.00 88.75 95 ILE A C 1
ATOM 767 O O . ILE A 1 95 ? -10.855 -1.589 7.368 1.00 88.75 95 ILE A O 1
ATOM 771 N N . ILE A 1 96 ? -9.940 -3.235 6.130 1.00 90.00 96 ILE A N 1
ATOM 772 C CA . ILE A 1 96 ? -9.447 -2.359 5.061 1.00 90.00 96 ILE A CA 1
ATOM 773 C C . ILE A 1 96 ? -10.626 -1.677 4.368 1.00 90.00 96 ILE A C 1
ATOM 775 O O . ILE A 1 96 ? -10.647 -0.451 4.262 1.00 90.00 96 ILE A O 1
ATOM 779 N N . ASP A 1 97 ? -11.630 -2.450 3.963 1.00 91.81 97 ASP A N 1
ATOM 780 C CA . ASP A 1 97 ? -12.814 -1.943 3.272 1.00 91.81 97 ASP A CA 1
ATOM 781 C C . ASP A 1 97 ? -13.599 -0.949 4.145 1.00 91.81 97 ASP A C 1
ATOM 783 O O . ASP A 1 97 ? -14.030 0.103 3.664 1.00 91.81 97 ASP A O 1
ATOM 787 N N . GLU A 1 98 ? -13.737 -1.225 5.447 1.00 92.25 98 GLU A N 1
ATOM 788 C CA . GLU A 1 98 ? -14.368 -0.309 6.403 1.00 92.25 98 GLU A CA 1
ATOM 789 C C . GLU A 1 98 ? -13.598 1.018 6.504 1.00 92.25 98 GLU A C 1
ATOM 791 O O . GLU A 1 98 ? -14.200 2.092 6.423 1.00 92.25 98 GLU A O 1
ATOM 796 N N . ALA A 1 99 ? -12.267 0.969 6.626 1.00 92.31 99 ALA A N 1
ATOM 797 C CA . ALA A 1 99 ? -11.435 2.167 6.709 1.00 92.31 99 ALA A CA 1
ATOM 798 C C . ALA A 1 99 ? -11.523 3.023 5.437 1.00 92.31 99 ALA A C 1
ATOM 800 O O . ALA A 1 99 ? -11.603 4.251 5.533 1.00 92.31 99 ALA A O 1
ATOM 801 N N . MET A 1 100 ? -11.561 2.389 4.259 1.00 91.69 100 MET A N 1
ATOM 802 C CA . MET A 1 100 ? -11.761 3.078 2.980 1.00 91.69 100 MET A CA 1
ATOM 803 C C . MET A 1 100 ? -13.135 3.746 2.922 1.00 91.69 100 MET A C 1
ATOM 805 O O . MET A 1 100 ? -13.226 4.925 2.585 1.00 91.69 100 MET A O 1
ATOM 809 N N . LYS A 1 101 ? -14.196 3.031 3.316 1.00 94.31 101 LYS A N 1
ATOM 810 C CA . LYS A 1 101 ? -15.569 3.555 3.333 1.00 94.31 101 LYS A CA 1
ATOM 811 C C . LYS A 1 101 ? -15.722 4.748 4.279 1.00 94.31 101 LYS A C 1
ATOM 813 O O . LYS A 1 101 ? -16.383 5.726 3.933 1.00 94.31 101 LYS A O 1
ATOM 818 N N . ILE A 1 102 ? -15.100 4.693 5.458 1.00 94.06 102 ILE A N 1
ATOM 819 C CA . ILE A 1 102 ? -15.087 5.815 6.406 1.00 94.06 102 ILE A CA 1
ATOM 820 C C . ILE A 1 102 ? -14.357 7.015 5.799 1.00 94.06 102 ILE A C 1
ATOM 822 O O . ILE A 1 102 ? -14.850 8.138 5.904 1.00 94.06 102 ILE A O 1
ATOM 826 N N . THR A 1 103 ? -13.202 6.803 5.160 1.00 94.31 103 THR A N 1
ATOM 827 C CA . THR A 1 103 ? -12.472 7.886 4.486 1.00 94.31 103 THR A CA 1
ATOM 828 C C . THR A 1 103 ? -13.299 8.516 3.372 1.00 94.31 103 THR A C 1
ATOM 830 O O . THR A 1 103 ? -13.375 9.740 3.301 1.00 94.31 103 THR A O 1
ATOM 833 N N . ASP A 1 104 ? -13.942 7.704 2.535 1.00 94.94 104 ASP A N 1
ATOM 834 C CA . ASP A 1 104 ? -14.773 8.187 1.434 1.00 94.94 104 ASP A CA 1
ATOM 835 C C . ASP A 1 104 ? -15.938 9.050 1.933 1.00 94.94 104 ASP A C 1
ATOM 837 O O . ASP A 1 104 ? -16.126 10.172 1.462 1.00 94.94 104 ASP A O 1
ATOM 841 N N . GLY A 1 105 ? -16.630 8.599 2.985 1.00 95.12 105 GLY A N 1
ATOM 842 C CA . GLY A 1 105 ? -17.667 9.388 3.651 1.00 95.12 105 GLY A CA 1
ATOM 843 C C . GLY A 1 105 ? -17.138 10.693 4.260 1.00 95.12 105 GLY A C 1
ATOM 844 O O . GLY A 1 105 ? -17.753 11.742 4.077 1.00 95.12 105 GLY A O 1
ATOM 845 N N . LYS A 1 106 ? -15.979 10.661 4.938 1.00 94.31 106 LYS A N 1
ATOM 846 C CA . LYS A 1 106 ? -15.334 11.858 5.521 1.00 94.31 106 LYS A CA 1
ATOM 847 C C . LYS A 1 106 ? -14.958 12.896 4.462 1.00 94.31 106 LYS A C 1
ATOM 849 O O . LYS A 1 106 ? -15.010 14.089 4.742 1.00 94.31 106 LYS A O 1
ATOM 854 N N . LEU A 1 107 ? -14.575 12.447 3.269 1.00 94.31 107 LEU A N 1
ATOM 855 C CA . LEU A 1 107 ? -14.182 13.307 2.153 1.00 94.31 107 LEU A CA 1
ATOM 856 C C . LEU A 1 107 ? -15.338 13.626 1.198 1.00 94.31 107 LEU A C 1
ATOM 858 O O . LEU A 1 107 ? -15.102 14.224 0.152 1.00 94.31 107 LEU A O 1
ATOM 862 N N . GLY A 1 108 ? -16.574 13.230 1.516 1.00 95.44 108 GLY A N 1
ATOM 863 C CA . GLY A 1 108 ? -17.734 13.481 0.658 1.00 95.44 108 GLY A CA 1
ATOM 864 C C . GLY A 1 108 ? -17.610 12.860 -0.739 1.00 95.44 108 GLY A C 1
ATOM 865 O O . GLY A 1 108 ? -18.085 13.446 -1.707 1.00 95.44 108 GLY A O 1
ATOM 866 N N . GLY A 1 109 ? -16.930 11.717 -0.867 1.00 92.25 109 GLY A N 1
ATOM 867 C CA . GLY A 1 109 ? -16.665 11.061 -2.153 1.00 92.25 109 GLY A CA 1
ATOM 868 C C . GLY A 1 109 ? -15.486 11.642 -2.945 1.00 92.25 109 GLY A C 1
ATOM 869 O O . GLY A 1 109 ? -15.187 11.180 -4.046 1.00 92.25 109 GLY A O 1
ATOM 870 N N . HIS A 1 110 ? -14.771 12.642 -2.416 1.00 91.25 110 HIS A N 1
ATOM 871 C CA . HIS A 1 110 ? -13.595 13.232 -3.067 1.00 91.25 110 HIS A CA 1
ATOM 872 C C . HIS A 1 110 ? -12.319 12.400 -2.829 1.00 91.25 110 HIS A C 1
ATOM 874 O O . HIS A 1 110 ? -11.326 12.883 -2.286 1.00 91.25 110 HIS A O 1
ATOM 880 N N . THR A 1 111 ? -12.344 11.128 -3.237 1.00 90.44 111 THR A N 1
ATOM 881 C CA . THR A 1 111 ? -11.250 10.150 -3.053 1.00 90.44 111 THR A CA 1
ATOM 882 C C . THR A 1 111 ? -10.499 9.797 -4.343 1.00 90.44 111 THR A C 1
ATOM 884 O O . THR A 1 111 ? -9.527 9.039 -4.307 1.00 90.44 111 THR A O 1
ATOM 887 N N . ALA A 1 112 ? -10.894 10.375 -5.482 1.00 84.50 112 ALA A N 1
ATOM 888 C CA . ALA A 1 112 ? -10.341 10.103 -6.812 1.00 84.50 112 ALA A CA 1
ATOM 889 C C . ALA A 1 112 ? -8.966 10.765 -7.063 1.00 84.50 112 ALA A C 1
ATOM 891 O O . ALA A 1 112 ? -8.802 11.592 -7.958 1.00 84.50 112 ALA A O 1
ATOM 892 N N . GLY A 1 113 ? -7.964 10.411 -6.257 1.00 85.06 113 GLY A N 1
ATOM 893 C CA . GLY A 1 113 ? -6.572 10.822 -6.451 1.00 85.06 113 GLY A CA 1
ATOM 894 C C . GLY A 1 113 ? -5.773 9.858 -7.337 1.00 85.06 113 GLY A C 1
ATOM 895 O O . GLY A 1 113 ? -6.122 8.691 -7.497 1.00 85.06 113 GLY A O 1
ATOM 896 N N . CYS A 1 114 ? -4.631 10.316 -7.857 1.00 87.88 114 CYS A N 1
ATOM 897 C CA . CYS A 1 114 ? -3.712 9.498 -8.665 1.00 87.88 114 CYS A CA 1
ATOM 898 C C . CYS A 1 114 ? -2.791 8.573 -7.844 1.00 87.88 114 CYS A C 1
ATOM 900 O O . CYS A 1 114 ? -2.086 7.739 -8.412 1.00 87.88 114 CYS A O 1
ATOM 902 N N . GLY A 1 115 ? -2.812 8.680 -6.510 1.00 87.75 115 GLY A N 1
ATOM 903 C CA . GLY A 1 115 ? -1.947 7.919 -5.601 1.00 87.75 115 GLY A CA 1
ATOM 904 C C . GLY A 1 115 ? -1.917 6.404 -5.858 1.00 87.75 115 GLY A C 1
ATOM 905 O O . GLY A 1 115 ? -0.822 5.847 -5.935 1.00 87.75 115 GLY A O 1
ATOM 906 N N . PRO A 1 116 ? -3.066 5.719 -6.042 1.00 89.00 116 PRO A N 1
ATOM 907 C CA . PRO A 1 116 ? -3.085 4.297 -6.389 1.00 89.00 116 PRO A CA 1
ATOM 908 C C . PRO A 1 116 ? -2.377 3.977 -7.711 1.00 89.00 116 PRO A C 1
ATOM 910 O O . PRO A 1 116 ? -1.632 3.004 -7.773 1.00 89.00 116 PRO A O 1
ATOM 913 N N . VAL A 1 117 ? -2.560 4.814 -8.736 1.00 88.81 117 VAL A N 1
ATOM 914 C CA . VAL A 1 117 ? -1.982 4.611 -10.075 1.00 88.81 117 VAL A CA 1
ATOM 915 C C . VAL A 1 117 ? -0.467 4.794 -10.052 1.00 88.81 117 VAL A C 1
ATOM 917 O O . VAL A 1 117 ? 0.264 4.021 -10.664 1.00 88.81 117 VAL A O 1
ATOM 920 N N . HIS A 1 118 ? 0.035 5.772 -9.295 1.00 87.44 118 HIS A N 1
ATOM 921 C CA . HIS A 1 118 ? 1.473 6.042 -9.221 1.00 87.44 118 HIS A CA 1
ATOM 922 C C . HIS A 1 118 ? 2.283 4.866 -8.660 1.00 87.44 118 HIS A C 1
ATOM 924 O O . HIS A 1 118 ? 3.469 4.761 -8.947 1.00 87.44 118 HIS A O 1
ATOM 930 N N . ARG A 1 119 ? 1.665 3.969 -7.884 1.00 89.44 119 ARG A N 1
ATOM 931 C CA . ARG A 1 119 ? 2.347 2.836 -7.239 1.00 89.44 119 ARG A CA 1
ATOM 932 C C . ARG A 1 119 ? 2.017 1.465 -7.834 1.00 89.44 119 ARG A C 1
ATOM 934 O O . ARG A 1 119 ? 2.548 0.474 -7.352 1.00 89.44 119 ARG A O 1
ATOM 941 N N . SER A 1 120 ? 1.141 1.379 -8.840 1.00 91.25 120 SER A N 1
ATOM 942 C CA . SER A 1 120 ? 0.571 0.100 -9.297 1.00 91.25 120 SER A CA 1
ATOM 943 C C . SER A 1 120 ? 1.375 -0.626 -10.378 1.00 91.25 120 SER A C 1
ATOM 945 O O . SER A 1 120 ? 1.052 -1.768 -10.692 1.00 91.25 120 SER A O 1
ATOM 947 N N . PHE A 1 121 ? 2.411 -0.010 -10.955 1.00 88.00 121 PHE A N 1
ATOM 948 C CA . PHE A 1 121 ? 3.180 -0.615 -12.052 1.00 88.00 121 PHE A CA 1
ATOM 949 C C . PHE A 1 121 ? 3.781 -2.006 -11.754 1.00 88.00 121 PHE A C 1
ATOM 951 O O . PHE A 1 121 ? 3.831 -2.799 -12.695 1.00 88.00 121 PHE A O 1
ATOM 958 N N . PRO A 1 122 ? 4.166 -2.383 -10.509 1.00 89.50 122 PRO A N 1
ATOM 959 C CA . PRO A 1 122 ? 4.629 -3.745 -10.232 1.00 89.50 122 PRO A CA 1
ATOM 960 C C . PRO A 1 122 ? 3.588 -4.828 -10.554 1.00 89.50 122 PRO A C 1
ATOM 962 O O . PRO A 1 122 ? 3.967 -5.942 -10.902 1.00 89.50 122 PRO A O 1
ATOM 965 N N . LEU A 1 123 ? 2.285 -4.505 -10.516 1.00 90.00 123 LEU A N 1
ATOM 966 C CA . LEU A 1 123 ? 1.216 -5.448 -10.877 1.00 90.00 123 LEU A CA 1
ATOM 967 C C . LEU A 1 123 ? 1.290 -5.880 -12.346 1.00 90.00 123 LEU A C 1
ATOM 969 O O . LEU A 1 123 ? 0.943 -7.008 -12.664 1.00 90.00 123 LEU A O 1
ATOM 973 N N . ALA A 1 124 ? 1.755 -5.001 -13.239 1.00 87.88 124 ALA A N 1
ATOM 974 C CA . ALA A 1 124 ? 1.905 -5.304 -14.664 1.00 87.88 124 ALA A CA 1
ATOM 975 C C . ALA A 1 124 ? 3.198 -6.083 -14.978 1.00 87.88 124 ALA A C 1
ATOM 977 O O . ALA A 1 124 ? 3.412 -6.516 -16.110 1.00 87.88 124 ALA A O 1
ATOM 978 N N . LEU A 1 125 ? 4.085 -6.222 -13.988 1.00 80.94 125 LEU A N 1
ATOM 979 C CA . LEU A 1 125 ? 5.387 -6.873 -14.112 1.00 80.94 125 LEU A CA 1
ATOM 980 C C . LEU A 1 125 ? 5.426 -8.258 -13.460 1.00 80.94 125 LEU A C 1
ATOM 982 O O . LEU A 1 125 ? 6.487 -8.882 -13.473 1.00 80.94 125 LEU A O 1
ATOM 986 N N . CYS A 1 126 ? 4.308 -8.723 -12.906 1.00 67.38 126 CYS A N 1
ATOM 987 C CA . CYS A 1 126 ? 4.144 -10.091 -12.429 1.00 67.38 126 CYS A CA 1
ATOM 988 C C . CYS A 1 126 ? 3.742 -10.970 -13.614 1.00 67.38 126 CYS A C 1
ATOM 990 O O . CYS A 1 126 ? 2.649 -10.745 -14.172 1.00 67.38 126 CYS A O 1
#

Sequence (126 aa):
MVSIHARCNDVFIGHAIASHFDTSTQLAQELSESLLNLESFNGSDIMSRYLYLYHTKRCDFGETLKIVYQNLKDKIMINESLPISRENCRFDQLIIDEAMKITDGKLGGHTAGCGPVHRSFPLALC

InterPro domains:
  IPR036705 ADP-ribosylation/Crystallin J1 superfamily [G3DSA:1.10.4080.10] (10-126)
  IPR036705 ADP-ribosylation/Crystallin J1 superfamily [SSF101478] (17-125)

Secondary structure (DSSP, 8-state):
---HHHHHHHHHHHHHHHH--HHHHHHHHHHHHHHHHHSS--HHHHHHHHHHHHHHS-----HHHHHHHHHHHHHHHHH-SSPP-TTT----HHHHHHHHHHHHHHTTT----SHHHHT-GGGGG-